Protein AF-A0A7X2MTB0-F1 (afdb_monomer)

pLDDT: mean 97.4, std 2.7, range [70.88, 98.94]

Structure (mmCIF, N/CA/C/O backbone):
data_AF-A0A7X2MTB0-F1
#
_entry.id   AF-A0A7X2MTB0-F1
#
loop_
_atom_site.group_PDB
_atom_site.id
_atom_site.type_symbol
_atom_site.label_atom_id
_atom_site.label_alt_id
_atom_site.label_comp_id
_atom_site.label_asym_id
_atom_site.label_entity_id
_atom_site.label_seq_id
_atom_site.pdbx_PDB_ins_code
_atom_site.Cartn_x
_atom_site.Cartn_y
_atom_site.Cartn_z
_atom_site.occupancy
_atom_site.B_iso_or_equiv
_atom_site.auth_seq_id
_atom_site.auth_comp_id
_atom_site.auth_asym_id
_atom_site.auth_atom_id
_atom_site.pdbx_PDB_model_num
ATOM 1 N N . ARG A 1 1 ? 4.069 10.890 -15.601 1.00 96.12 1 ARG A N 1
ATOM 2 C CA . ARG A 1 1 ? 5.044 10.149 -16.448 1.00 96.12 1 ARG A CA 1
ATOM 3 C C . ARG A 1 1 ? 5.379 8.790 -15.844 1.00 96.12 1 ARG A C 1
ATOM 5 O O . ARG A 1 1 ? 5.086 7.805 -16.503 1.00 96.12 1 ARG A O 1
ATOM 12 N N . ILE A 1 2 ? 5.894 8.739 -14.607 1.00 98.44 2 ILE A N 1
ATOM 13 C CA . ILE A 1 2 ? 6.224 7.485 -13.896 1.00 98.44 2 ILE A CA 1
ATOM 14 C C . ILE A 1 2 ? 5.070 6.474 -13.932 1.00 98.44 2 ILE A C 1
ATOM 16 O O . ILE A 1 2 ? 5.278 5.355 -14.377 1.00 98.44 2 ILE A O 1
ATOM 20 N N . GLU A 1 3 ? 3.849 6.886 -13.569 1.00 98.75 3 GLU A N 1
ATOM 21 C CA . GLU A 1 3 ? 2.663 6.009 -13.586 1.00 98.75 3 GLU A CA 1
ATOM 22 C C . GLU A 1 3 ? 2.430 5.328 -14.938 1.00 98.75 3 GLU A C 1
ATOM 24 O O . GLU A 1 3 ? 2.278 4.115 -14.997 1.00 98.75 3 GLU A O 1
ATOM 29 N N . LEU A 1 4 ? 2.451 6.093 -16.033 1.00 98.69 4 LEU A N 1
ATOM 30 C CA . LEU A 1 4 ? 2.244 5.549 -17.376 1.00 98.69 4 LEU A CA 1
ATOM 31 C C . LEU A 1 4 ? 3.380 4.610 -17.796 1.00 98.69 4 LEU A C 1
ATOM 33 O O . LEU A 1 4 ? 3.119 3.616 -18.465 1.00 98.69 4 LEU A O 1
ATOM 37 N N . GLY A 1 5 ? 4.622 4.924 -17.417 1.00 98.62 5 GLY A N 1
ATOM 38 C CA . GLY A 1 5 ? 5.778 4.069 -17.689 1.00 98.62 5 GLY A CA 1
ATOM 39 C C . GLY A 1 5 ? 5.680 2.735 -16.955 1.00 98.62 5 GLY A C 1
ATOM 40 O O . GLY A 1 5 ? 5.767 1.689 -17.590 1.00 98.62 5 GLY A O 1
ATOM 41 N N . LEU A 1 6 ? 5.410 2.780 -15.645 1.00 98.62 6 LEU A N 1
ATOM 42 C CA . LEU A 1 6 ? 5.190 1.588 -14.827 1.00 98.62 6 LEU A CA 1
ATOM 43 C C . LEU A 1 6 ? 4.020 0.767 -15.362 1.00 98.62 6 LEU A C 1
ATOM 45 O O . LEU A 1 6 ? 4.184 -0.419 -15.610 1.00 98.62 6 LEU A O 1
ATOM 49 N N . LYS A 1 7 ? 2.865 1.394 -15.608 1.00 98.81 7 LYS A N 1
ATOM 50 C CA . LYS A 1 7 ? 1.681 0.699 -16.120 1.00 98.81 7 LYS A CA 1
ATOM 51 C C . LYS A 1 7 ? 1.972 -0.036 -17.427 1.00 98.81 7 LYS A C 1
ATOM 53 O O . LYS A 1 7 ? 1.696 -1.223 -17.520 1.00 98.81 7 LYS A O 1
ATOM 58 N N . ARG A 1 8 ? 2.573 0.650 -18.406 1.00 98.81 8 ARG A N 1
ATOM 59 C CA . ARG A 1 8 ? 2.918 0.042 -19.700 1.00 98.81 8 ARG A CA 1
ATOM 60 C C . ARG A 1 8 ? 3.885 -1.125 -19.551 1.00 98.81 8 ARG A C 1
ATOM 62 O O . ARG A 1 8 ? 3.704 -2.129 -20.225 1.00 98.81 8 ARG A O 1
ATOM 69 N N . PHE A 1 9 ? 4.896 -0.988 -18.694 1.00 98.75 9 PHE A N 1
ATOM 70 C CA . PHE A 1 9 ? 5.847 -2.064 -18.427 1.00 98.75 9 PHE A CA 1
ATOM 71 C C . PHE A 1 9 ? 5.150 -3.276 -17.799 1.00 98.75 9 PHE A C 1
ATOM 73 O O . PHE A 1 9 ? 5.273 -4.385 -18.305 1.00 98.75 9 PHE A O 1
ATOM 80 N N . LEU A 1 10 ? 4.358 -3.056 -16.746 1.00 98.81 10 LEU A N 1
ATOM 81 C CA . LEU A 1 10 ? 3.636 -4.125 -16.056 1.00 98.81 10 LEU A CA 1
ATOM 82 C C . LEU A 1 10 ? 2.657 -4.848 -16.989 1.00 98.81 10 LEU A C 1
ATOM 84 O O . LEU A 1 10 ? 2.576 -6.071 -16.948 1.00 98.81 10 LEU A O 1
ATOM 88 N N . GLU A 1 11 ? 1.946 -4.1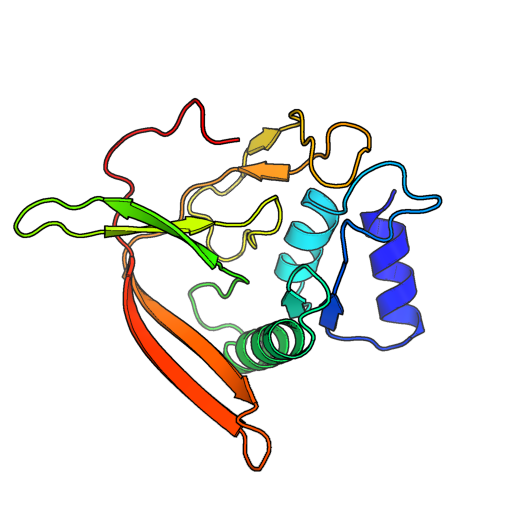12 -17.846 1.00 98.69 11 GLU A N 1
ATOM 89 C CA . GLU A 1 11 ? 1.032 -4.687 -18.838 1.00 98.69 11 GLU A CA 1
ATOM 90 C C . GLU A 1 11 ? 1.773 -5.494 -19.910 1.00 98.69 11 GLU A C 1
ATOM 92 O O . GLU A 1 11 ? 1.341 -6.597 -20.239 1.00 98.69 11 GLU A O 1
ATOM 97 N N . ALA A 1 12 ? 2.889 -4.976 -20.434 1.00 98.75 12 ALA A N 1
ATOM 98 C CA . ALA A 1 12 ? 3.680 -5.656 -21.459 1.00 98.75 12 ALA A CA 1
ATOM 99 C C . ALA A 1 12 ? 4.288 -6.974 -20.954 1.00 98.75 12 ALA A C 1
ATOM 101 O O . ALA A 1 12 ? 4.292 -7.964 -21.681 1.00 98.75 12 ALA A O 1
ATOM 102 N N . GLU A 1 13 ? 4.742 -6.997 -19.700 1.00 98.56 13 GLU A N 1
ATOM 103 C CA . GLU A 1 13 ? 5.347 -8.173 -19.062 1.00 98.56 13 GLU A CA 1
ATOM 104 C C . GLU A 1 13 ? 4.317 -9.090 -18.375 1.00 98.56 13 GLU A C 1
ATOM 106 O O . GLU A 1 13 ? 4.681 -10.086 -17.753 1.00 98.56 13 GLU A O 1
ATOM 111 N N . GLY A 1 14 ? 3.021 -8.756 -18.426 1.00 98.50 14 GLY A N 1
ATOM 112 C CA . GLY A 1 14 ? 1.963 -9.537 -17.772 1.00 98.50 14 GLY A CA 1
ATOM 113 C C . GLY A 1 14 ? 2.077 -9.590 -16.242 1.00 98.50 14 GLY A C 1
ATOM 114 O O . GLY A 1 14 ? 1.619 -10.541 -15.610 1.00 98.50 14 GLY A O 1
ATOM 115 N N . CYS A 1 15 ? 2.696 -8.584 -15.624 1.00 98.69 15 CYS A N 1
ATOM 116 C CA . CYS A 1 15 ? 2.861 -8.503 -14.179 1.00 98.69 15 CYS A CA 1
ATOM 117 C C . CYS A 1 15 ? 1.556 -8.089 -13.487 1.00 98.69 15 CYS A C 1
ATOM 119 O O . CYS A 1 15 ? 0.828 -7.211 -13.942 1.00 98.69 15 CYS A O 1
ATOM 121 N N . HIS A 1 16 ? 1.284 -8.678 -12.322 1.00 98.69 16 HIS A N 1
ATOM 122 C CA . HIS A 1 16 ? 0.098 -8.360 -11.512 1.00 98.69 16 HIS A CA 1
ATOM 123 C C . HIS A 1 16 ? 0.428 -7.725 -10.158 1.00 98.69 16 HIS A C 1
ATOM 125 O O . HIS A 1 16 ? -0.458 -7.202 -9.478 1.00 98.69 16 HIS A O 1
ATOM 131 N N . ALA A 1 17 ? 1.694 -7.777 -9.761 1.00 98.88 17 ALA A N 1
ATOM 132 C CA . ALA A 1 17 ? 2.219 -7.147 -8.566 1.00 98.88 17 ALA A CA 1
ATOM 133 C C . ALA A 1 17 ? 3.658 -6.700 -8.823 1.00 98.88 17 ALA A C 1
ATOM 135 O O . ALA A 1 17 ? 4.325 -7.249 -9.701 1.00 98.88 17 ALA A O 1
ATOM 136 N N . PHE A 1 18 ? 4.126 -5.708 -8.075 1.00 98.88 18 PHE A N 1
ATOM 137 C CA . PHE A 1 18 ? 5.488 -5.196 -8.188 1.00 98.88 18 PHE A CA 1
ATOM 138 C C . PHE A 1 18 ? 5.950 -4.583 -6.868 1.00 98.88 18 PHE A C 1
ATOM 140 O O . PHE A 1 18 ? 5.152 -4.355 -5.964 1.00 98.88 18 PHE A O 1
ATOM 147 N N . THR A 1 19 ? 7.241 -4.297 -6.767 1.00 98.88 19 THR A N 1
ATOM 148 C CA . THR A 1 19 ? 7.845 -3.616 -5.620 1.00 98.88 19 THR A CA 1
ATOM 149 C C . THR A 1 19 ? 8.723 -2.477 -6.113 1.00 98.88 19 THR A C 1
ATOM 151 O O . THR A 1 19 ? 9.224 -2.508 -7.239 1.00 98.88 19 THR A O 1
ATOM 154 N N . THR A 1 20 ? 8.962 -1.492 -5.261 1.00 98.50 20 THR A N 1
ATOM 155 C CA . THR A 1 20 ? 10.006 -0.476 -5.453 1.00 98.50 20 THR A CA 1
ATOM 156 C C . THR A 1 20 ? 11.044 -0.613 -4.346 1.00 98.50 20 THR A C 1
ATOM 158 O O . THR A 1 20 ? 10.822 -1.315 -3.366 1.00 98.50 20 THR A O 1
ATOM 161 N N . ASN A 1 21 ? 12.203 0.022 -4.503 1.00 97.94 21 ASN A N 1
ATOM 162 C CA . ASN A 1 21 ? 13.175 0.153 -3.424 1.00 97.94 21 ASN A CA 1
ATOM 163 C C . ASN A 1 21 ? 13.830 1.537 -3.523 1.00 97.94 21 ASN A C 1
ATOM 165 O O . ASN A 1 21 ? 14.433 1.871 -4.547 1.00 97.94 21 ASN A O 1
ATOM 169 N N . PHE A 1 22 ? 13.698 2.355 -2.476 1.00 97.06 22 PHE A N 1
ATOM 170 C CA . PHE A 1 22 ? 14.218 3.726 -2.472 1.00 97.06 22 PHE A CA 1
ATOM 171 C C . PHE A 1 22 ? 15.751 3.798 -2.562 1.00 97.06 22 PHE A C 1
ATOM 173 O O . PHE A 1 22 ? 16.292 4.836 -2.938 1.00 97.06 22 PHE A O 1
ATOM 180 N N . GLN A 1 23 ? 16.462 2.706 -2.267 1.00 96.94 23 GLN A N 1
ATOM 181 C CA . GLN A 1 23 ? 17.916 2.608 -2.402 1.00 96.94 23 GLN A CA 1
ATOM 182 C C . GLN A 1 23 ? 18.358 2.433 -3.864 1.00 96.94 23 GLN A C 1
ATOM 184 O O . GLN A 1 23 ? 19.550 2.494 -4.155 1.00 96.94 23 GLN A O 1
ATOM 189 N N . THR A 1 24 ? 17.433 2.215 -4.809 1.00 96.56 24 THR A N 1
ATOM 190 C CA . THR A 1 24 ? 17.754 1.997 -6.229 1.00 96.56 24 THR A CA 1
ATOM 191 C C . THR A 1 24 ? 16.820 2.799 -7.139 1.00 96.56 24 THR A C 1
ATOM 193 O O . THR A 1 24 ? 15.924 2.269 -7.789 1.00 96.56 24 THR A O 1
ATOM 196 N N . LEU A 1 25 ? 17.061 4.112 -7.206 1.00 97.00 25 LEU A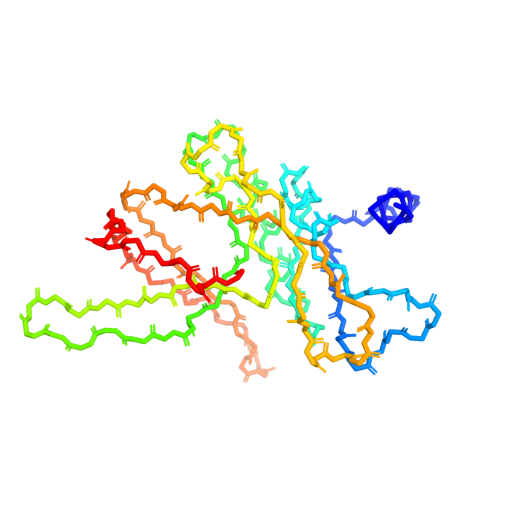 N 1
ATOM 197 C CA . LEU A 1 25 ? 16.279 5.076 -7.999 1.00 97.00 25 LEU A CA 1
ATOM 198 C C . LEU A 1 25 ? 17.103 5.751 -9.113 1.00 97.00 25 LEU A C 1
ATOM 200 O O . LEU A 1 25 ? 16.846 6.898 -9.483 1.00 97.00 25 LEU A O 1
ATOM 204 N N . HIS A 1 26 ? 18.129 5.077 -9.638 1.00 96.50 26 HIS A N 1
ATOM 205 C CA . HIS A 1 26 ? 18.955 5.623 -10.720 1.00 96.50 26 HIS A CA 1
ATOM 206 C C . HIS A 1 26 ? 18.108 5.897 -11.971 1.00 96.50 26 HIS A C 1
ATOM 208 O O . HIS A 1 26 ? 17.355 5.040 -12.424 1.00 96.50 26 HIS A O 1
ATOM 214 N N . GLY A 1 27 ? 18.215 7.110 -12.519 1.00 96.25 27 GLY A N 1
ATOM 215 C CA . GLY A 1 27 ? 17.427 7.543 -13.680 1.00 96.25 27 GLY A CA 1
ATOM 216 C C . GLY A 1 27 ? 15.967 7.908 -13.377 1.00 96.25 27 GLY A C 1
ATOM 217 O O . GLY A 1 27 ? 15.271 8.388 -14.270 1.00 96.25 27 GLY A O 1
ATOM 218 N N . MET A 1 28 ? 15.504 7.742 -12.134 1.00 97.88 28 MET A N 1
ATOM 219 C CA . MET A 1 28 ? 14.172 8.166 -11.700 1.00 97.88 28 MET A CA 1
ATOM 220 C C . MET A 1 28 ? 14.218 9.597 -11.165 1.00 97.88 28 MET A C 1
ATOM 222 O O . MET A 1 28 ? 15.162 9.983 -10.482 1.00 97.88 28 MET A O 1
ATOM 226 N N . THR A 1 29 ? 13.184 10.391 -11.446 1.00 97.44 29 THR A N 1
ATOM 227 C CA . THR A 1 29 ? 13.097 11.782 -10.963 1.00 97.44 29 THR A CA 1
ATOM 228 C C . THR A 1 29 ? 12.642 11.884 -9.508 1.00 97.44 29 THR A C 1
ATOM 230 O O . THR A 1 29 ? 13.039 12.808 -8.810 1.00 97.44 29 THR A O 1
ATOM 233 N N . GLN A 1 30 ? 11.801 10.950 -9.061 1.00 98.19 30 GLN A N 1
ATOM 234 C CA . GLN A 1 30 ? 11.218 10.882 -7.718 1.00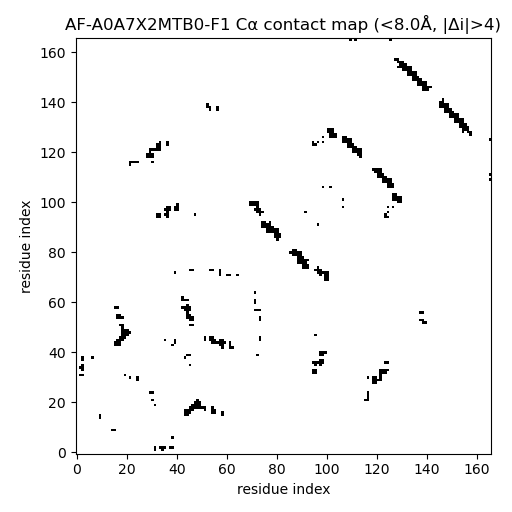 98.19 30 GLN A CA 1
ATOM 235 C C . GLN A 1 30 ? 10.879 9.426 -7.378 1.00 98.19 30 GLN A C 1
ATOM 237 O O . GLN A 1 30 ? 10.737 8.596 -8.286 1.00 98.19 30 GLN A O 1
ATOM 242 N N . LEU A 1 31 ? 10.690 9.133 -6.092 1.00 98.06 31 LEU A N 1
ATOM 243 C CA . LEU A 1 31 ? 10.130 7.856 -5.658 1.00 98.06 31 LEU A CA 1
ATOM 244 C C . LEU A 1 31 ? 8.676 7.707 -6.174 1.00 98.06 31 LEU A C 1
ATOM 246 O O . LEU A 1 31 ? 7.908 8.679 -6.140 1.00 98.06 31 LEU A O 1
ATOM 250 N N . PRO A 1 32 ? 8.263 6.532 -6.691 1.00 98.50 32 PRO A N 1
ATOM 251 C CA . PRO A 1 32 ? 6.889 6.317 -7.141 1.00 98.50 32 PRO A CA 1
ATOM 252 C C . PRO A 1 32 ? 5.858 6.318 -5.989 1.00 98.50 32 PRO A C 1
ATOM 254 O O . PRO A 1 32 ? 5.543 5.273 -5.448 1.00 98.50 32 PRO A O 1
ATOM 257 N N . GLY A 1 33 ? 5.273 7.476 -5.664 1.00 98.44 33 GLY A N 1
ATOM 258 C CA . GLY A 1 33 ? 4.162 7.597 -4.700 1.00 98.44 33 GLY A CA 1
ATOM 259 C C . GLY A 1 33 ? 2.782 7.495 -5.351 1.00 98.44 33 GLY A C 1
ATOM 260 O O . GLY A 1 33 ? 2.221 6.411 -5.497 1.00 98.44 33 GLY A O 1
ATOM 261 N N . LEU A 1 34 ? 2.265 8.631 -5.838 1.00 98.69 34 LEU A N 1
ATOM 262 C CA . LEU A 1 34 ? 0.960 8.749 -6.510 1.00 98.69 34 LEU A CA 1
ATOM 263 C C . LEU A 1 34 ? 0.725 7.672 -7.582 1.00 98.69 34 LEU A C 1
ATOM 265 O O . LEU A 1 34 ? -0.367 7.112 -7.690 1.00 98.69 34 LEU A O 1
ATOM 269 N N . ALA A 1 35 ? 1.767 7.362 -8.358 1.00 98.75 35 ALA A N 1
ATOM 270 C CA . ALA A 1 35 ? 1.734 6.319 -9.377 1.00 98.75 35 ALA A CA 1
ATOM 271 C C . ALA A 1 35 ? 1.356 4.950 -8.792 1.00 98.75 35 ALA A C 1
ATOM 273 O O . ALA A 1 35 ? 0.486 4.264 -9.324 1.00 98.75 35 ALA A O 1
ATOM 274 N N . VAL A 1 36 ? 1.988 4.568 -7.682 1.00 98.88 36 VAL A N 1
ATOM 275 C CA . VAL A 1 36 ? 1.753 3.290 -7.010 1.00 98.88 36 VAL A CA 1
ATOM 276 C C . VAL A 1 36 ? 0.373 3.261 -6.371 1.00 98.88 36 VAL A C 1
ATOM 278 O O . VAL A 1 36 ? -0.355 2.286 -6.544 1.00 98.88 36 VAL A O 1
ATOM 281 N N . GLN A 1 37 ? -0.039 4.347 -5.713 1.00 98.88 37 GLN A N 1
ATOM 282 C CA . GLN A 1 37 ? -1.372 4.449 -5.117 1.00 98.88 37 GLN A CA 1
ATOM 283 C C . GLN A 1 37 ? -2.472 4.225 -6.167 1.00 98.88 37 GLN A C 1
ATOM 285 O O . GLN A 1 37 ? -3.389 3.426 -5.961 1.00 98.88 37 GLN A O 1
ATOM 290 N N . ARG A 1 38 ? -2.350 4.859 -7.342 1.00 98.75 38 ARG A N 1
ATOM 291 C CA . ARG A 1 38 ? -3.302 4.685 -8.452 1.00 98.75 38 ARG A CA 1
ATOM 292 C C . ARG A 1 38 ? -3.237 3.301 -9.091 1.00 98.75 38 ARG A C 1
ATOM 294 O O . ARG A 1 38 ? -4.281 2.786 -9.486 1.00 98.75 38 ARG A O 1
ATOM 301 N N . LEU A 1 39 ? -2.059 2.683 -9.188 1.00 98.88 39 LEU A N 1
ATOM 302 C CA . LEU A 1 39 ? -1.920 1.307 -9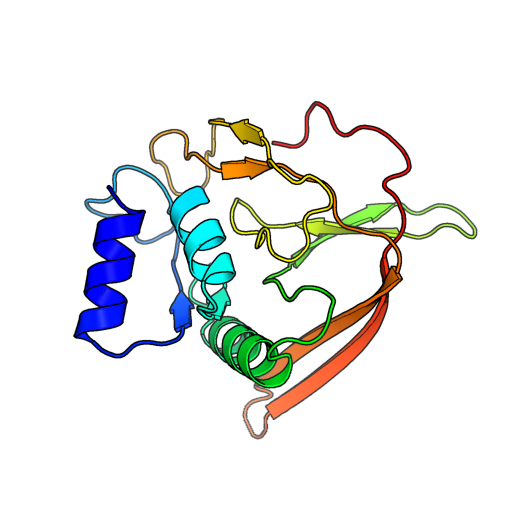.678 1.00 98.88 39 LEU A CA 1
ATOM 303 C C . LEU A 1 39 ? -2.545 0.297 -8.705 1.00 98.88 39 LEU A C 1
ATOM 305 O O . LEU A 1 39 ? -3.305 -0.569 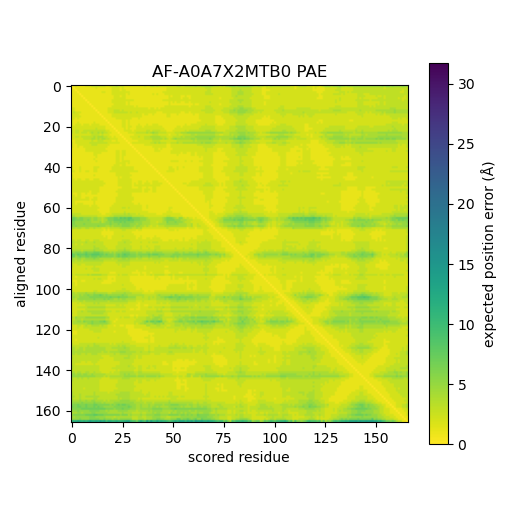-9.132 1.00 98.88 39 LEU A O 1
ATOM 309 N N . MET A 1 40 ? -2.347 0.449 -7.395 1.00 98.81 40 MET A N 1
ATOM 310 C CA . MET A 1 40 ? -3.060 -0.370 -6.408 1.00 98.81 40 MET A CA 1
ATOM 311 C C . MET A 1 40 ? -4.580 -0.168 -6.477 1.00 98.81 40 MET A C 1
ATOM 313 O O . MET A 1 40 ? -5.340 -1.127 -6.320 1.00 98.81 40 MET A O 1
ATOM 317 N N . GLY A 1 41 ? -5.038 1.062 -6.742 1.00 98.00 41 GLY A N 1
ATOM 318 C CA . GLY A 1 41 ? -6.453 1.360 -6.997 1.00 98.00 41 GLY A CA 1
ATOM 319 C C . GLY A 1 41 ? -7.011 0.636 -8.230 1.00 98.00 41 GLY A C 1
ATOM 320 O O . GLY A 1 41 ? -8.180 0.278 -8.252 1.00 98.00 41 GLY A O 1
ATOM 321 N N . GLN A 1 42 ? -6.159 0.342 -9.216 1.00 98.12 42 GLN A N 1
ATOM 322 C CA . GLN A 1 42 ? -6.484 -0.454 -10.408 1.00 98.12 42 GLN A CA 1
ATOM 323 C C . GLN A 1 42 ? -6.359 -1.973 -10.185 1.00 98.12 42 GLN A C 1
ATOM 325 O O . GLN A 1 42 ? -6.562 -2.747 -11.116 1.00 98.12 42 GLN A O 1
ATOM 330 N N . GLY A 1 43 ? -6.023 -2.422 -8.972 1.00 98.31 43 GLY A N 1
ATOM 331 C CA . GLY A 1 43 ? -5.977 -3.843 -8.626 1.00 98.31 43 GLY A CA 1
ATOM 332 C C . GLY A 1 43 ? -4.580 -4.470 -8.585 1.00 98.31 43 GLY A C 1
ATOM 333 O O . GLY A 1 43 ? -4.480 -5.663 -8.286 1.00 98.31 43 GLY A O 1
ATOM 334 N N . TYR A 1 44 ? -3.512 -3.717 -8.869 1.00 98.88 44 TYR A N 1
ATOM 335 C CA . TYR A 1 44 ? -2.144 -4.233 -8.762 1.00 98.88 44 TYR A CA 1
ATOM 336 C C . TYR A 1 44 ? -1.763 -4.503 -7.300 1.00 98.88 44 TYR A C 1
ATOM 338 O O . TYR A 1 44 ? -2.147 -3.759 -6.395 1.00 98.88 44 TYR A O 1
ATOM 346 N N . GLY A 1 45 ? -0.997 -5.570 -7.075 1.00 98.88 45 GLY A N 1
ATOM 347 C CA . GLY A 1 45 ? -0.300 -5.780 -5.809 1.00 98.88 45 GLY A CA 1
ATOM 348 C C . GLY A 1 45 ? 0.938 -4.897 -5.710 1.00 98.88 45 GLY A C 1
ATOM 349 O O . GLY A 1 45 ? 1.613 -4.647 -6.708 1.00 98.88 45 GLY A O 1
ATOM 350 N N . PHE A 1 46 ? 1.237 -4.433 -4.506 1.00 98.94 46 PHE A N 1
ATOM 351 C CA . PHE A 1 46 ? 2.405 -3.619 -4.221 1.00 98.94 46 PHE A CA 1
ATOM 352 C C . PHE A 1 46 ? 2.810 -3.768 -2.759 1.00 98.94 46 PHE A C 1
ATOM 354 O O . PHE A 1 46 ? 1.951 -3.953 -1.897 1.00 98.94 46 PHE A O 1
ATOM 361 N N . ALA A 1 47 ? 4.110 -3.667 -2.511 1.00 98.88 47 ALA A N 1
ATOM 362 C CA . ALA A 1 47 ? 4.689 -3.349 -1.218 1.00 98.88 47 ALA A CA 1
ATOM 363 C C . ALA A 1 47 ? 6.044 -2.662 -1.442 1.00 98.88 47 ALA A C 1
ATOM 365 O O . ALA A 1 47 ? 6.683 -2.851 -2.488 1.00 98.88 47 ALA A O 1
ATOM 366 N N . GLY A 1 48 ? 6.446 -1.842 -0.476 1.00 98.56 48 GLY A N 1
ATOM 367 C CA . GLY A 1 48 ? 7.699 -1.098 -0.523 1.00 98.56 48 GLY A CA 1
ATOM 368 C C . GLY A 1 48 ? 8.943 -1.979 -0.357 1.00 98.56 48 GLY A C 1
ATOM 369 O O . GLY A 1 48 ? 8.863 -3.188 -0.137 1.00 98.56 48 GLY A O 1
ATOM 370 N N . GLU A 1 49 ? 10.110 -1.356 -0.519 1.00 98.56 49 GLU A N 1
ATOM 371 C CA . GLU A 1 49 ? 11.434 -1.861 -0.111 1.00 98.56 49 GLU A CA 1
ATOM 372 C C . GLU A 1 49 ? 11.841 -3.242 -0.658 1.00 98.56 49 GLU A C 1
ATOM 374 O O . GLU A 1 49 ? 12.756 -3.887 -0.149 1.00 98.56 49 GLU A O 1
ATOM 379 N N . GLY A 1 50 ? 11.225 -3.687 -1.752 1.00 98.56 50 GLY A N 1
ATOM 380 C CA . GLY A 1 50 ? 11.469 -5.007 -2.335 1.00 98.56 50 GLY A CA 1
ATOM 381 C C . GLY A 1 50 ? 10.688 -6.149 -1.677 1.00 98.56 50 GLY A C 1
ATOM 382 O O . GLY A 1 50 ? 11.008 -7.315 -1.927 1.00 98.56 50 GLY A O 1
ATOM 383 N N . ASP A 1 51 ? 9.663 -5.864 -0.865 1.00 98.81 51 ASP A N 1
ATOM 384 C CA . ASP A 1 51 ? 8.858 -6.897 -0.206 1.00 98.81 51 ASP A CA 1
ATOM 385 C C . ASP A 1 51 ? 7.864 -7.584 -1.155 1.00 98.81 51 ASP A C 1
ATOM 387 O O . ASP A 1 51 ? 6.653 -7.351 -1.180 1.00 98.81 51 ASP A O 1
ATOM 391 N N . TRP A 1 52 ? 8.383 -8.520 -1.937 1.00 98.81 52 TRP A N 1
ATOM 392 C CA . TRP A 1 52 ? 7.593 -9.301 -2.881 1.00 98.81 52 TRP A CA 1
ATOM 393 C C . TRP A 1 52 ? 6.511 -10.162 -2.209 1.00 98.81 52 TRP A C 1
ATOM 395 O O . TRP A 1 52 ? 5.500 -10.464 -2.847 1.00 98.81 52 TRP A O 1
ATOM 405 N N . LYS A 1 53 ? 6.677 -10.540 -0.931 1.00 98.81 53 LYS A N 1
ATOM 406 C CA . LYS A 1 53 ? 5.706 -11.381 -0.209 1.00 98.81 53 LYS A CA 1
ATOM 407 C C . LYS A 1 53 ? 4.418 -10.612 0.038 1.00 98.81 53 LYS A C 1
ATOM 409 O O . LYS A 1 53 ? 3.337 -11.094 -0.304 1.00 98.81 53 LYS A O 1
ATOM 414 N N . THR A 1 54 ? 4.537 -9.397 0.563 1.00 98.88 54 THR A N 1
ATOM 415 C CA . THR A 1 54 ? 3.382 -8.528 0.801 1.00 98.88 54 THR A CA 1
ATOM 416 C C . THR A 1 54 ? 2.791 -8.017 -0.511 1.00 98.88 54 THR A C 1
ATOM 418 O O . THR A 1 54 ? 1.569 -7.997 -0.650 1.00 98.88 54 THR A O 1
ATOM 421 N N . ALA A 1 55 ? 3.613 -7.717 -1.525 1.00 98.94 55 ALA A N 1
ATOM 422 C CA . ALA A 1 55 ? 3.109 -7.333 -2.845 1.00 98.94 55 ALA A CA 1
ATOM 423 C C . ALA A 1 55 ? 2.241 -8.435 -3.479 1.00 98.94 55 ALA A C 1
ATOM 425 O O . ALA A 1 55 ? 1.145 -8.162 -3.982 1.00 98.94 55 ALA A O 1
ATOM 426 N N . ALA A 1 56 ? 2.696 -9.691 -3.414 1.00 98.88 56 ALA A N 1
ATOM 427 C CA . ALA A 1 56 ? 1.928 -10.844 -3.870 1.00 98.88 56 ALA A CA 1
ATOM 428 C C . ALA A 1 56 ? 0.656 -11.045 -3.031 1.00 98.88 56 ALA A C 1
ATOM 430 O O . ALA A 1 56 ? -0.426 -11.218 -3.596 1.00 98.88 56 ALA A O 1
ATOM 431 N N . LEU A 1 57 ? 0.759 -10.961 -1.699 1.00 98.81 57 LEU A N 1
ATOM 432 C CA . LEU A 1 57 ? -0.382 -11.096 -0.792 1.00 98.81 57 LEU A CA 1
ATOM 433 C C . LEU A 1 57 ? -1.463 -10.045 -1.076 1.00 98.81 57 LEU A C 1
ATOM 435 O O . LEU A 1 57 ? -2.640 -10.393 -1.176 1.00 98.81 57 LEU A O 1
ATOM 439 N N . LEU A 1 58 ? -1.072 -8.785 -1.293 1.00 98.88 58 LEU A N 1
ATOM 440 C CA . LEU A 1 58 ? -2.005 -7.716 -1.636 1.00 98.88 58 LEU A CA 1
ATOM 441 C C . LEU A 1 58 ? -2.749 -8.023 -2.935 1.00 98.88 58 LEU A C 1
ATOM 443 O O . LEU A 1 58 ? -3.969 -7.864 -2.993 1.00 98.88 58 LEU A O 1
ATOM 447 N N . ARG A 1 59 ? -2.044 -8.490 -3.977 1.00 98.81 59 ARG A N 1
ATOM 448 C CA . ARG A 1 59 ? -2.696 -8.884 -5.234 1.00 98.81 59 ARG A CA 1
ATOM 449 C C . ARG A 1 59 ? -3.687 -10.022 -5.009 1.00 98.81 59 ARG A C 1
ATOM 451 O O . ARG A 1 59 ? -4.810 -9.936 -5.502 1.00 98.81 59 ARG A O 1
ATOM 458 N N . ILE A 1 60 ? -3.294 -11.058 -4.267 1.00 98.75 60 ILE A N 1
ATOM 459 C CA . ILE A 1 60 ? -4.165 -12.200 -3.954 1.00 98.75 60 ILE A CA 1
ATOM 460 C C . ILE A 1 60 ? -5.432 -11.712 -3.247 1.00 98.75 60 ILE A C 1
ATOM 462 O O . ILE A 1 60 ? -6.532 -12.077 -3.654 1.00 98.75 60 ILE A O 1
ATOM 466 N N . PHE A 1 61 ? -5.304 -10.848 -2.239 1.00 98.38 61 PHE A N 1
ATOM 467 C CA . PHE A 1 61 ? -6.453 -10.354 -1.478 1.00 98.38 61 PHE A CA 1
ATOM 468 C C . PHE A 1 61 ? -7.333 -9.404 -2.288 1.00 98.38 61 PHE A C 1
ATOM 470 O O . PHE A 1 61 ? -8.552 -9.495 -2.184 1.00 98.38 61 PHE A O 1
ATOM 477 N N . LYS A 1 62 ? -6.759 -8.568 -3.160 1.00 98.50 62 LYS A N 1
ATOM 478 C CA . LYS A 1 62 ? -7.539 -7.745 -4.097 1.00 98.50 62 LYS A CA 1
ATOM 479 C C . LYS A 1 62 ? -8.361 -8.600 -5.062 1.00 98.50 62 LYS A C 1
ATOM 481 O O . LYS A 1 62 ? -9.534 -8.314 -5.272 1.00 98.50 62 LYS A O 1
ATOM 486 N N . VAL A 1 63 ? -7.782 -9.671 -5.607 1.00 98.44 63 VAL A N 1
ATOM 487 C CA . VAL A 1 63 ? -8.522 -10.620 -6.459 1.00 98.44 63 VAL A CA 1
ATOM 488 C C . VAL A 1 63 ? -9.593 -11.356 -5.655 1.00 98.44 63 VAL A C 1
ATOM 490 O O . VAL A 1 63 ? -10.726 -11.476 -6.112 1.00 98.44 63 VAL A O 1
ATOM 493 N N . LEU A 1 64 ? -9.261 -11.815 -4.445 1.00 97.62 64 LEU A N 1
ATOM 494 C CA . LEU A 1 64 ? -10.194 -12.516 -3.565 1.00 97.62 64 LEU A CA 1
ATOM 495 C C . LEU A 1 64 ? -11.374 -11.631 -3.149 1.00 97.62 64 LEU A C 1
ATOM 497 O O . LEU A 1 64 ? -12.486 -12.142 -2.999 1.00 97.62 64 LEU A O 1
ATOM 501 N N . ALA A 1 65 ? -11.139 -10.336 -2.926 1.00 96.50 65 ALA A N 1
ATOM 502 C CA . ALA A 1 65 ? -12.167 -9.359 -2.591 1.00 96.50 65 ALA A CA 1
ATOM 503 C C . ALA A 1 65 ? -13.170 -9.173 -3.740 1.00 96.50 65 ALA A C 1
ATOM 505 O O . ALA A 1 65 ? -14.367 -9.077 -3.467 1.00 96.50 65 ALA A O 1
ATOM 506 N N . GLY A 1 66 ? -12.710 -9.196 -4.997 1.00 94.31 66 GLY A N 1
ATOM 507 C CA . GLY A 1 66 ? -13.559 -8.980 -6.170 1.00 94.31 66 GLY A CA 1
ATOM 508 C C . GLY A 1 66 ? -14.323 -7.658 -6.060 1.00 94.31 66 GLY A C 1
ATOM 509 O O . GLY A 1 66 ? -13.746 -6.642 -5.684 1.00 94.31 66 GLY A O 1
ATOM 510 N N . ASP A 1 67 ? -15.632 -7.699 -6.304 1.00 92.50 67 ASP A N 1
ATOM 511 C CA . ASP A 1 67 ? -16.516 -6.525 -6.235 1.00 92.50 67 ASP A CA 1
ATOM 512 C C . ASP A 1 67 ? -17.167 -6.323 -4.851 1.00 92.50 67 ASP A C 1
ATOM 514 O O . ASP A 1 67 ? -18.157 -5.598 -4.711 1.00 92.50 67 ASP A O 1
ATOM 518 N N . ARG A 1 68 ? -16.673 -7.002 -3.803 1.00 94.88 68 ARG A N 1
ATOM 519 C CA . ARG A 1 68 ? -17.221 -6.821 -2.450 1.00 94.88 68 ARG A CA 1
ATOM 520 C C . ARG A 1 68 ? -16.984 -5.388 -1.977 1.00 94.88 68 ARG A C 1
ATOM 522 O O . ARG A 1 68 ? -15.920 -4.816 -2.187 1.00 94.88 68 ARG A O 1
ATOM 529 N N . LYS A 1 69 ? -17.976 -4.834 -1.274 1.00 93.19 69 LYS A N 1
ATOM 530 C CA . LYS A 1 69 ? -17.860 -3.514 -0.640 1.00 93.19 69 LYS A CA 1
ATOM 531 C C . LYS A 1 69 ? -16.687 -3.492 0.346 1.00 93.19 69 LYS A C 1
ATOM 533 O O . LYS A 1 69 ? -16.524 -4.431 1.122 1.00 93.19 69 LYS A O 1
ATOM 538 N N . GLY A 1 70 ? -15.941 -2.392 0.340 1.00 93.00 70 GLY A N 1
ATOM 539 C CA . GLY A 1 70 ? -14.736 -2.193 1.144 1.00 93.00 70 GLY A CA 1
ATOM 540 C C . GLY A 1 70 ? -13.509 -1.960 0.264 1.00 93.00 70 GLY A C 1
ATOM 541 O O . GLY A 1 70 ? -13.625 -1.796 -0.949 1.00 93.00 70 GLY A O 1
ATOM 542 N N . GLY A 1 71 ? -12.333 -1.950 0.887 1.00 96.69 71 GLY A N 1
ATOM 543 C CA . GLY A 1 71 ? -11.061 -1.763 0.200 1.00 96.69 71 GLY A CA 1
ATOM 544 C C . GLY A 1 71 ? -9.985 -2.709 0.712 1.00 96.69 71 GLY A C 1
ATOM 545 O O . GLY A 1 71 ? -10.153 -3.413 1.706 1.00 96.69 71 GLY A O 1
ATOM 546 N N . THR A 1 72 ? -8.858 -2.746 0.012 1.00 98.38 72 THR A N 1
ATOM 547 C CA . THR A 1 72 ? -7.693 -3.547 0.407 1.00 98.38 72 THR A CA 1
ATOM 548 C C . THR A 1 72 ? -6.443 -2.782 0.009 1.00 98.38 72 THR A C 1
ATOM 550 O O . THR A 1 72 ? -6.289 -2.410 -1.157 1.00 98.38 72 THR A O 1
ATOM 553 N N . SER A 1 73 ? -5.557 -2.528 0.966 1.00 98.75 73 SER A N 1
ATOM 554 C CA . SER A 1 73 ? -4.363 -1.704 0.776 1.00 98.75 73 SER A CA 1
ATOM 555 C C . SER A 1 73 ? -3.122 -2.411 1.300 1.00 98.75 73 SER A C 1
ATOM 557 O O . SER A 1 73 ? -3.213 -3.232 2.209 1.00 98.75 73 SER A O 1
ATOM 559 N N . PHE A 1 74 ? -1.969 -2.043 0.746 1.00 98.81 74 PHE A N 1
ATOM 560 C CA . PHE A 1 74 ? -0.705 -2.145 1.464 1.00 98.81 74 PHE A CA 1
ATOM 561 C C . PHE A 1 74 ? -0.749 -1.234 2.702 1.00 98.81 74 PHE A C 1
ATOM 563 O O . PHE A 1 74 ? -1.396 -0.180 2.658 1.00 98.81 74 PHE A O 1
ATOM 570 N N . MET A 1 75 ? -0.128 -1.659 3.799 1.00 98.75 75 MET A N 1
ATOM 571 C CA . MET A 1 75 ? -0.164 -0.951 5.075 1.00 98.75 75 MET A CA 1
ATOM 572 C C . MET A 1 75 ? 1.038 -1.327 5.939 1.00 98.75 75 MET A C 1
ATOM 574 O O . MET A 1 75 ? 1.465 -2.482 5.916 1.00 98.75 75 MET A O 1
ATOM 578 N N . GLU A 1 76 ? 1.514 -0.374 6.735 1.00 98.75 76 GLU A N 1
ATOM 579 C CA . GLU A 1 76 ? 2.523 -0.561 7.774 1.00 98.75 76 GLU A CA 1
ATOM 580 C C . GLU A 1 76 ? 2.084 0.154 9.063 1.00 98.75 76 GLU A C 1
ATOM 582 O O . GLU A 1 76 ? 1.630 1.300 9.035 1.00 98.75 76 GLU A O 1
ATOM 587 N N . ASP A 1 77 ? 2.193 -0.524 10.205 1.00 98.50 77 ASP A N 1
ATOM 588 C CA . ASP A 1 77 ? 1.962 0.048 11.533 1.00 98.50 77 ASP A CA 1
ATOM 589 C C . ASP A 1 77 ? 3.035 1.116 11.827 1.00 98.50 77 ASP A C 1
ATOM 591 O O . ASP A 1 77 ? 4.201 0.801 12.057 1.00 98.50 77 ASP A O 1
ATOM 595 N N . TYR A 1 78 ? 2.652 2.396 11.807 1.00 97.69 78 TYR A N 1
ATOM 596 C CA . TYR A 1 78 ? 3.600 3.514 11.730 1.00 97.69 78 TYR A CA 1
ATOM 597 C C . TYR A 1 78 ? 3.890 4.158 13.091 1.00 97.69 78 TYR A C 1
ATOM 599 O O . TYR A 1 78 ? 5.017 4.558 13.384 1.00 97.69 78 TYR A O 1
ATOM 607 N N . THR A 1 79 ? 2.866 4.308 13.936 1.00 98.19 79 THR A N 1
ATOM 608 C CA . THR A 1 79 ? 3.020 4.812 15.309 1.00 98.19 79 THR A CA 1
ATOM 609 C C . THR A 1 79 ? 1.835 4.425 16.194 1.00 98.19 79 THR A C 1
ATOM 611 O O . THR A 1 79 ? 0.785 4.007 15.702 1.00 98.19 79 THR A O 1
ATOM 614 N N . TYR A 1 80 ? 1.993 4.590 17.507 1.00 98.12 80 TYR A N 1
ATOM 615 C CA . TYR A 1 80 ? 1.011 4.200 18.516 1.00 98.12 80 TYR A CA 1
ATOM 616 C C . TYR A 1 80 ? 0.462 5.394 19.295 1.00 98.12 80 TYR A C 1
ATOM 618 O O . TYR A 1 80 ? 1.165 6.365 19.581 1.00 98.12 80 TYR A O 1
ATOM 626 N N . HIS A 1 81 ? -0.797 5.278 19.702 1.00 97.62 81 HIS A N 1
ATOM 627 C CA . HIS A 1 81 ? -1.421 6.126 20.705 1.00 97.62 81 HIS A CA 1
ATOM 628 C C . HIS A 1 81 ? -1.736 5.271 21.929 1.00 97.62 81 HIS A C 1
ATOM 630 O O . HIS A 1 81 ? -2.642 4.448 21.874 1.00 97.62 81 HIS A O 1
ATOM 636 N N . PHE A 1 82 ? -0.995 5.469 23.019 1.00 98.06 82 PHE A N 1
ATOM 637 C CA . PHE A 1 82 ? -1.251 4.777 24.280 1.00 98.06 82 PHE A CA 1
ATOM 638 C C . PHE A 1 82 ? -2.132 5.633 25.181 1.00 98.06 82 PHE A C 1
ATOM 640 O O . PHE A 1 82 ? -1.728 6.713 25.624 1.00 98.06 82 PHE A O 1
ATOM 647 N N . SER A 1 83 ? -3.340 5.152 25.448 1.00 96.62 83 SER A N 1
ATOM 648 C CA . SER A 1 83 ? -4.307 5.820 26.308 1.00 96.62 83 SER A CA 1
ATOM 649 C C . SER A 1 83 ? -5.188 4.768 26.973 1.00 96.62 83 SER A C 1
ATOM 651 O O . SER A 1 83 ? -5.743 3.928 26.268 1.00 96.62 83 SER A O 1
ATOM 653 N N . PRO A 1 84 ? -5.349 4.777 28.309 1.00 97.44 84 PRO A N 1
ATOM 654 C CA . PRO A 1 84 ? -6.131 3.756 29.000 1.00 97.44 84 PRO A CA 1
ATOM 655 C C . PRO A 1 84 ? -7.535 3.574 28.401 1.00 97.44 84 PRO A C 1
ATOM 657 O O . PRO A 1 84 ? -8.355 4.490 28.436 1.00 97.44 84 PRO A O 1
ATOM 660 N N . GLY A 1 85 ? -7.808 2.382 27.860 1.00 96.75 85 GLY A N 1
ATOM 661 C CA . GLY A 1 85 ? -9.083 2.048 27.210 1.00 96.75 85 GLY A CA 1
ATOM 662 C C . GLY A 1 85 ? -9.252 2.577 25.778 1.00 96.75 85 GLY A C 1
ATOM 663 O O . GLY A 1 85 ? -10.330 2.427 25.212 1.00 96.75 85 GLY A O 1
ATOM 664 N N . ASN A 1 86 ? -8.215 3.182 25.197 1.00 96.50 86 ASN A N 1
ATOM 665 C CA . ASN A 1 86 ? -8.195 3.753 23.850 1.00 96.50 86 ASN A CA 1
ATOM 666 C C . ASN A 1 86 ? -6.791 3.625 23.226 1.00 96.50 86 ASN A C 1
ATOM 668 O O . ASN A 1 86 ? -6.224 4.601 22.735 1.00 96.50 86 ASN A O 1
ATOM 672 N N . ASP A 1 87 ? -6.206 2.429 23.291 1.00 97.94 87 ASP A N 1
ATOM 673 C CA . ASP A 1 87 ? -4.939 2.151 22.617 1.00 97.94 87 ASP A CA 1
ATOM 674 C C . ASP A 1 87 ? -5.180 1.998 21.110 1.00 97.94 87 ASP A C 1
ATOM 676 O O . ASP A 1 87 ? -6.012 1.194 20.688 1.00 97.94 87 ASP A O 1
ATOM 680 N N . LEU A 1 88 ? -4.466 2.781 20.297 1.00 98.06 88 LEU A N 1
ATOM 681 C CA . LEU A 1 88 ? -4.650 2.826 18.844 1.00 98.06 88 LEU A CA 1
ATOM 682 C C . LEU A 1 88 ? -3.325 2.674 18.101 1.00 98.06 88 LEU A C 1
ATOM 684 O O . LEU A 1 88 ? -2.262 3.069 18.587 1.00 98.06 88 LEU A O 1
ATOM 688 N N . VAL A 1 89 ? -3.423 2.188 16.866 1.00 98.38 89 VAL A N 1
ATOM 689 C CA . VAL A 1 89 ? -2.326 2.167 15.898 1.00 98.38 89 VAL A CA 1
ATOM 690 C C . VAL A 1 89 ? -2.676 3.074 14.727 1.00 98.38 89 VAL A C 1
ATOM 692 O O . VAL A 1 89 ? -3.775 2.991 14.179 1.00 98.38 89 VAL A O 1
ATOM 695 N N . LEU A 1 90 ? -1.738 3.930 14.331 1.00 98.19 90 LEU A N 1
ATOM 696 C CA . LEU A 1 90 ? -1.816 4.664 13.076 1.00 98.19 90 LEU A CA 1
ATOM 697 C C . LEU A 1 90 ? -1.038 3.885 12.019 1.00 98.19 90 LEU A C 1
ATOM 699 O O . LEU A 1 90 ? 0.182 3.763 12.114 1.00 98.19 90 LEU A O 1
ATOM 703 N N . GLY A 1 91 ? -1.758 3.364 11.028 1.00 98.12 91 GLY A N 1
ATOM 704 C CA . GLY A 1 91 ? -1.173 2.738 9.847 1.00 98.12 91 GLY A CA 1
ATOM 705 C C . GLY A 1 91 ? -0.912 3.761 8.743 1.00 98.12 91 GLY A C 1
ATOM 706 O O . GLY A 1 91 ? -1.730 4.655 8.523 1.00 98.12 91 GLY A O 1
ATOM 707 N N . SER A 1 92 ? 0.223 3.641 8.060 1.00 98.25 92 SER A N 1
ATOM 708 C CA . SER A 1 92 ? 0.551 4.426 6.867 1.00 98.25 92 SER A CA 1
ATOM 709 C C . SER A 1 92 ? 1.638 3.717 6.046 1.00 98.25 92 SER A C 1
ATOM 711 O O . SER A 1 92 ? 1.906 2.537 6.243 1.00 98.25 92 SER A O 1
ATOM 713 N N . HIS A 1 93 ? 2.249 4.435 5.111 1.00 98.50 93 HIS A N 1
ATOM 714 C CA . HIS A 1 93 ? 3.567 4.152 4.553 1.00 98.50 93 HIS A CA 1
ATOM 715 C C . HIS A 1 93 ? 4.209 5.484 4.127 1.00 98.50 93 HIS A C 1
ATOM 717 O O . HIS A 1 93 ? 3.589 6.540 4.267 1.00 98.50 93 HIS A O 1
ATOM 723 N N . MET A 1 94 ? 5.424 5.472 3.571 1.00 96.50 94 MET A N 1
ATOM 724 C CA . MET A 1 94 ? 6.087 6.713 3.138 1.00 96.50 94 MET A CA 1
ATOM 725 C C . MET A 1 94 ? 5.284 7.515 2.100 1.00 96.50 94 MET A C 1
ATOM 727 O O . MET A 1 94 ? 5.329 8.748 2.112 1.00 96.50 94 MET A O 1
ATOM 731 N N . LEU A 1 95 ? 4.580 6.822 1.193 1.00 98.25 95 LEU A N 1
ATOM 732 C CA . LEU A 1 95 ? 3.700 7.398 0.167 1.00 98.25 95 LEU A CA 1
ATOM 733 C C . LEU A 1 95 ? 2.505 6.486 -0.167 1.00 98.25 95 LEU A C 1
ATOM 735 O O . LEU A 1 95 ? 1.429 6.951 -0.534 1.00 98.25 95 LEU A O 1
ATOM 739 N N . GLU A 1 96 ? 2.718 5.174 -0.156 1.00 98.62 96 GLU A N 1
ATOM 740 C CA . GLU A 1 96 ? 1.990 4.217 -0.985 1.00 98.62 96 GLU A CA 1
ATOM 741 C C . GLU A 1 96 ? 0.795 3.567 -0.274 1.00 98.62 96 GLU A C 1
ATOM 743 O O . GLU A 1 96 ? 0.697 2.345 -0.188 1.00 98.62 96 GLU A O 1
ATOM 748 N N . VAL A 1 97 ? -0.168 4.376 0.174 1.00 98.75 97 VAL A N 1
ATOM 749 C CA . VAL A 1 97 ? -1.462 3.876 0.680 1.00 98.75 97 VAL A CA 1
ATOM 750 C C . VAL A 1 97 ? -2.515 3.901 -0.432 1.00 98.75 97 VAL A C 1
ATOM 752 O O . VAL A 1 97 ? -2.680 4.897 -1.141 1.00 98.75 97 VAL A O 1
ATOM 755 N N . CYS A 1 98 ? -3.223 2.787 -0.636 1.00 98.69 98 CYS A N 1
ATOM 756 C CA . CYS A 1 98 ? -4.166 2.618 -1.739 1.00 98.69 98 CYS A CA 1
ATOM 757 C C . CYS A 1 98 ? -5.468 3.402 -1.491 1.00 98.69 98 CYS A C 1
ATOM 759 O O . CYS A 1 98 ? -6.119 3.175 -0.474 1.00 98.69 98 CYS A O 1
ATOM 761 N N . PRO A 1 99 ? -5.957 4.209 -2.451 1.00 98.12 99 PRO A N 1
ATOM 762 C CA . PRO A 1 99 ? -7.186 4.988 -2.286 1.00 98.12 99 PRO A CA 1
ATOM 763 C C . PRO A 1 99 ? -8.459 4.127 -2.243 1.00 98.12 99 PRO A C 1
ATOM 765 O O . PRO A 1 99 ? -9.538 4.654 -2.017 1.00 98.12 99 PRO A O 1
ATOM 768 N N . SER A 1 100 ? -8.373 2.800 -2.431 1.00 97.88 100 SER A N 1
ATOM 769 C CA . SER A 1 100 ? -9.539 1.912 -2.267 1.00 97.88 100 SER A CA 1
ATOM 770 C C . SER A 1 100 ? -10.099 1.898 -0.840 1.00 97.88 100 SER A C 1
ATOM 772 O O . SER A 1 100 ? -11.211 1.428 -0.637 1.00 97.88 100 SER A O 1
ATOM 774 N N . ILE A 1 101 ? -9.325 2.382 0.137 1.00 98.00 101 ILE A N 1
ATOM 775 C CA . ILE A 1 101 ? -9.752 2.550 1.530 1.00 98.00 101 ILE A CA 1
ATOM 776 C C . ILE A 1 101 ? -9.943 4.029 1.904 1.00 98.00 101 ILE A C 1
ATOM 778 O O . ILE A 1 101 ? -9.908 4.344 3.083 1.00 98.00 101 ILE A O 1
ATOM 782 N N . ALA A 1 102 ? -10.101 4.942 0.941 1.00 97.69 102 ALA A N 1
ATOM 783 C CA . ALA A 1 102 ? -10.375 6.352 1.226 1.00 97.69 102 ALA A CA 1
ATOM 784 C C . ALA A 1 102 ? -11.858 6.584 1.567 1.00 97.69 102 ALA A C 1
ATOM 786 O O . ALA A 1 102 ? -12.734 5.945 0.980 1.00 97.69 102 ALA A O 1
ATOM 787 N N . ILE A 1 103 ? -12.147 7.515 2.484 1.00 96.19 103 ILE A N 1
ATOM 788 C CA . ILE A 1 103 ? -13.512 8.030 2.704 1.00 96.19 103 ILE A CA 1
ATOM 789 C C . ILE A 1 103 ? -13.848 9.082 1.644 1.00 96.19 103 ILE A C 1
ATOM 791 O O . ILE A 1 103 ? -14.963 9.130 1.126 1.00 96.19 103 ILE A O 1
ATOM 795 N N . GLU A 1 104 ? -12.892 9.958 1.347 1.00 95.19 104 GLU A N 1
ATOM 796 C CA . GLU A 1 104 ? -13.078 11.086 0.452 1.00 95.19 104 GLU A CA 1
ATOM 797 C C . GLU A 1 104 ? -13.220 10.620 -0.999 1.00 95.19 104 GLU A C 1
ATOM 799 O O . GLU A 1 104 ? -12.370 9.906 -1.528 1.00 95.19 104 GLU A O 1
ATOM 804 N N . GLU A 1 105 ? -14.251 11.111 -1.695 1.00 92.81 105 GLU A N 1
ATOM 805 C CA . GLU A 1 105 ? -14.428 10.868 -3.137 1.00 92.81 105 GLU A CA 1
ATOM 806 C C . GLU A 1 105 ? -13.227 11.384 -3.951 1.00 92.81 105 GLU A C 1
ATOM 808 O O . GLU A 1 105 ? -12.866 10.835 -4.993 1.00 92.81 105 GLU A O 1
ATOM 813 N N . LYS A 1 106 ? -12.599 12.461 -3.466 1.00 95.00 106 LYS A N 1
ATOM 814 C CA . LYS A 1 106 ? -11.443 13.109 -4.085 1.00 95.00 106 LYS A CA 1
ATOM 815 C C . LYS A 1 106 ? -10.342 13.297 -3.041 1.00 95.00 106 LYS A C 1
ATOM 817 O O . LYS A 1 106 ? -10.324 14.339 -2.385 1.00 95.00 106 LYS A O 1
ATOM 822 N N . PRO A 1 107 ? -9.429 12.320 -2.899 1.00 96.25 107 PRO A N 1
ATOM 823 C CA . PRO A 1 107 ? -8.229 12.482 -2.090 1.00 96.25 107 PRO A CA 1
ATOM 824 C C . PRO A 1 107 ? -7.440 13.730 -2.490 1.00 96.25 107 PRO A C 1
ATOM 826 O O . PRO A 1 107 ? -7.343 14.061 -3.678 1.00 96.25 107 PRO A O 1
ATOM 829 N N . LEU A 1 108 ? -6.849 14.406 -1.507 1.00 97.25 108 LEU A N 1
ATOM 830 C CA . LEU A 1 108 ? -5.962 15.537 -1.759 1.00 97.25 108 LEU A CA 1
ATOM 831 C C . LEU A 1 108 ? -4.690 15.019 -2.429 1.00 97.25 108 LEU A C 1
ATOM 833 O O . LEU A 1 108 ? -4.093 14.064 -1.949 1.00 97.25 108 LEU A O 1
ATOM 837 N N . ILE A 1 109 ? -4.259 15.650 -3.519 1.00 97.81 109 ILE A N 1
ATOM 838 C CA . ILE A 1 109 ? -2.929 15.404 -4.080 1.00 97.81 109 ILE A CA 1
ATOM 839 C C . ILE A 1 109 ? -2.002 16.499 -3.579 1.00 97.81 109 ILE A C 1
ATOM 841 O O . ILE A 1 109 ? -2.283 17.677 -3.794 1.00 97.81 109 ILE A O 1
ATOM 845 N N . ASP A 1 110 ? -0.899 16.096 -2.962 1.00 97.50 110 ASP A N 1
ATOM 846 C CA . ASP A 1 110 ? 0.096 17.014 -2.421 1.00 97.50 110 ASP A CA 1
ATOM 847 C C . ASP A 1 110 ? 1.522 16.577 -2.779 1.00 97.50 110 ASP A C 1
ATOM 849 O O . ASP A 1 110 ? 1.770 15.418 -3.134 1.00 97.50 110 ASP A O 1
ATOM 853 N N . VAL A 1 111 ? 2.454 17.527 -2.725 1.00 97.88 111 VAL A N 1
ATOM 854 C CA . VAL A 1 111 ? 3.877 17.351 -3.024 1.00 97.88 111 VAL A CA 1
ATOM 855 C C . VAL A 1 111 ? 4.674 17.934 -1.866 1.00 97.88 111 VAL A C 1
ATOM 857 O O . VAL A 1 111 ? 4.677 19.144 -1.656 1.00 97.88 111 VAL A O 1
ATOM 860 N N . GLN A 1 112 ? 5.357 17.068 -1.124 1.00 96.62 112 GLN A N 1
ATOM 861 C CA . GLN A 1 112 ? 6.138 17.465 0.043 1.00 96.62 112 GLN A CA 1
ATOM 862 C C . GLN A 1 112 ? 7.507 16.792 0.044 1.00 96.62 112 GLN A C 1
ATOM 864 O O . GLN A 1 112 ? 7.701 15.738 -0.567 1.00 96.62 112 GLN A O 1
ATOM 869 N N . PHE A 1 113 ? 8.443 17.407 0.764 1.00 96.94 113 PHE A N 1
ATOM 870 C CA . PHE A 1 113 ? 9.801 16.905 0.914 1.00 96.94 113 PHE A CA 1
ATOM 871 C C . PHE A 1 113 ? 9.830 15.475 1.466 1.00 96.94 113 PHE A C 1
ATOM 873 O O . PHE A 1 113 ? 9.216 15.170 2.491 1.00 96.94 113 PHE A O 1
ATOM 880 N N . LEU A 1 114 ? 10.612 14.615 0.810 1.00 96.75 114 LEU A N 1
ATOM 881 C CA . LEU A 1 114 ? 10.944 13.275 1.282 1.00 96.75 114 LEU A CA 1
ATOM 882 C C . LEU A 1 114 ? 12.458 13.074 1.187 1.00 96.75 114 LEU A C 1
ATOM 884 O O . LEU A 1 114 ? 12.998 12.878 0.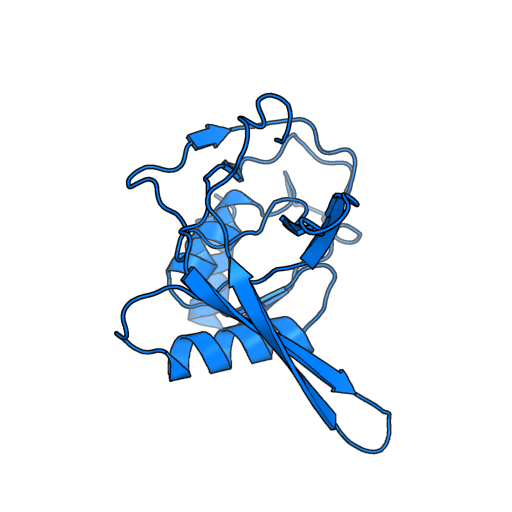103 1.00 96.75 114 LEU A O 1
ATOM 888 N N . GLY A 1 115 ? 13.143 13.075 2.333 1.00 94.06 115 GLY A N 1
ATOM 889 C CA . GLY A 1 115 ? 14.592 12.842 2.371 1.00 94.06 115 GLY A CA 1
ATOM 890 C C . GLY A 1 115 ? 15.002 11.407 2.011 1.00 94.06 115 GLY A C 1
ATOM 891 O O . GLY A 1 115 ? 16.133 11.165 1.596 1.00 94.06 115 GLY A O 1
ATOM 892 N N . ILE A 1 116 ? 14.090 10.441 2.148 1.00 93.19 116 ILE A N 1
ATOM 893 C CA . ILE A 1 116 ? 14.340 9.029 1.839 1.00 93.19 116 ILE A CA 1
ATOM 894 C C . ILE A 1 116 ? 14.411 8.838 0.316 1.00 93.19 116 ILE A C 1
ATOM 896 O O . ILE A 1 116 ? 13.485 9.185 -0.413 1.00 93.19 116 ILE A O 1
ATOM 900 N N . GLY A 1 117 ? 15.518 8.263 -0.164 1.00 92.56 117 GLY A N 1
ATOM 901 C CA . GLY A 1 117 ? 15.777 8.010 -1.588 1.00 92.56 117 GLY A CA 1
ATOM 902 C C . GLY A 1 117 ? 16.502 9.142 -2.333 1.00 92.56 117 GLY A C 1
ATOM 903 O O . GLY A 1 117 ? 16.936 8.924 -3.470 1.00 92.56 117 GLY A O 1
ATOM 904 N N . ASP A 1 118 ? 16.678 10.307 -1.694 1.00 94.75 118 ASP A N 1
ATOM 905 C CA . ASP A 1 118 ? 17.429 11.467 -2.204 1.00 94.75 118 ASP A CA 1
ATOM 906 C C . ASP A 1 118 ? 17.024 11.854 -3.641 1.00 94.75 118 ASP A C 1
ATOM 908 O O . ASP A 1 118 ? 17.792 11.748 -4.607 1.00 94.75 118 ASP A O 1
ATOM 912 N N . LYS A 1 119 ? 15.740 12.185 -3.811 1.00 97.12 119 LYS A N 1
ATOM 913 C CA . LYS A 1 119 ? 15.134 12.598 -5.086 1.00 97.12 119 LYS A CA 1
ATOM 914 C C . LYS A 1 119 ? 14.247 13.824 -4.893 1.00 97.12 119 LYS A C 1
ATOM 916 O O . LYS A 1 119 ? 14.093 14.313 -3.781 1.00 97.12 119 LYS A O 1
ATOM 921 N N . ALA A 1 120 ? 13.677 14.321 -5.991 1.00 97.38 120 ALA A N 1
ATOM 922 C CA . ALA A 1 120 ? 12.717 15.415 -5.934 1.00 97.38 120 ALA A CA 1
ATOM 923 C C . ALA A 1 120 ? 11.474 15.031 -5.117 1.00 97.38 120 ALA A C 1
ATOM 925 O O . ALA A 1 120 ? 11.088 13.858 -5.0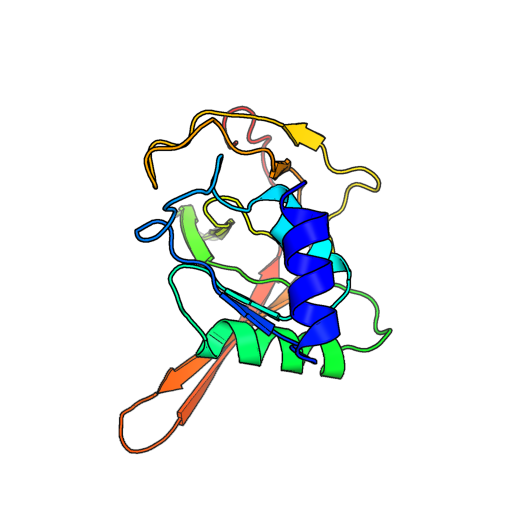83 1.00 97.38 120 ALA A O 1
ATOM 926 N N . ASP A 1 121 ? 10.840 16.047 -4.535 1.00 98.19 121 ASP A N 1
ATOM 927 C CA . ASP A 1 121 ? 9.628 15.937 -3.726 1.00 98.19 121 ASP A CA 1
ATOM 928 C C . ASP A 1 121 ? 8.537 15.143 -4.472 1.00 98.19 121 ASP A C 1
ATOM 930 O O . ASP A 1 121 ? 8.062 15.570 -5.533 1.00 98.19 121 ASP A O 1
ATOM 934 N N . PRO A 1 122 ? 8.153 13.951 -3.977 1.00 98.12 122 PRO A N 1
ATOM 935 C CA . PRO A 1 122 ? 7.211 13.091 -4.672 1.00 98.12 122 PRO A CA 1
ATOM 936 C C . PRO A 1 122 ? 5.759 13.504 -4.412 1.00 98.12 122 PRO A C 1
ATOM 938 O O . PRO A 1 122 ? 5.339 13.726 -3.278 1.00 98.12 122 PRO A O 1
ATOM 941 N N . ALA A 1 123 ? 4.950 13.489 -5.471 1.00 98.44 123 ALA A N 1
ATOM 942 C CA . ALA A 1 123 ? 3.497 13.591 -5.351 1.00 98.44 123 ALA A CA 1
ATOM 943 C C . ALA A 1 123 ? 2.880 12.352 -4.671 1.00 98.44 123 ALA A C 1
ATOM 945 O O . ALA A 1 123 ? 3.257 11.218 -4.998 1.00 98.44 123 ALA A O 1
ATOM 946 N N . ARG A 1 124 ? 1.876 12.567 -3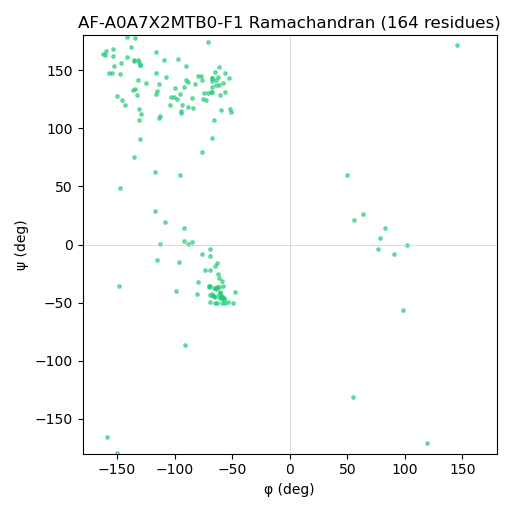.812 1.00 98.50 124 ARG A N 1
ATOM 947 C CA . ARG A 1 124 ? 1.061 11.531 -3.147 1.00 98.50 124 ARG A CA 1
ATOM 948 C C . ARG A 1 124 ? -0.412 11.940 -3.039 1.00 98.50 124 ARG A C 1
ATOM 950 O O . ARG A 1 124 ? -0.731 13.116 -3.168 1.00 98.50 124 ARG A O 1
ATOM 957 N N . MET A 1 125 ? -1.293 10.967 -2.814 1.00 98.38 125 MET A N 1
ATOM 958 C CA . MET A 1 125 ? -2.658 11.174 -2.323 1.00 98.38 125 MET A CA 1
ATOM 959 C C . MET A 1 125 ? -2.688 11.097 -0.797 1.00 98.38 125 MET A C 1
ATOM 961 O O . MET A 1 125 ? -2.139 10.152 -0.233 1.00 98.38 125 MET A O 1
ATOM 965 N N . ILE A 1 126 ? -3.393 12.040 -0.178 1.00 97.94 126 ILE A N 1
ATOM 966 C CA . ILE A 1 126 ? -3.671 12.141 1.256 1.00 97.94 126 ILE A CA 1
ATOM 967 C C . ILE A 1 126 ? -5.189 12.015 1.450 1.00 97.94 126 ILE A C 1
ATOM 969 O O . ILE A 1 126 ? -5.965 12.684 0.759 1.00 97.94 126 ILE A O 1
ATOM 973 N N . PHE A 1 127 ? -5.611 11.137 2.359 1.00 97.44 127 PHE A N 1
ATOM 974 C CA . PHE A 1 127 ? -7.016 10.839 2.654 1.00 97.44 127 PHE A CA 1
ATOM 975 C C . PHE A 1 127 ? -7.157 10.138 4.014 1.00 97.44 127 PHE A C 1
ATOM 977 O O . PHE A 1 127 ? -6.181 9.594 4.536 1.00 97.44 127 PHE A O 1
ATOM 984 N N . SER A 1 128 ? -8.372 10.112 4.560 1.00 96.88 128 SER A N 1
ATOM 985 C CA . SER A 1 128 ? -8.722 9.341 5.758 1.00 96.88 128 SER A CA 1
ATOM 986 C C . SER A 1 128 ? -9.358 7.995 5.380 1.00 96.88 128 SER A C 1
ATOM 988 O O . SER A 1 128 ? -9.861 7.812 4.271 1.00 96.88 128 SER A O 1
ATOM 990 N N . THR A 1 129 ? -9.340 7.027 6.304 1.00 96.75 129 THR A N 1
ATOM 991 C CA . THR A 1 129 ? -9.881 5.670 6.078 1.00 96.75 129 THR A CA 1
ATOM 992 C C . THR A 1 129 ? -11.192 5.447 6.833 1.00 96.75 129 THR A C 1
ATOM 994 O O . THR A 1 129 ? -11.340 5.996 7.926 1.00 96.75 129 THR A O 1
ATOM 997 N N . PRO A 1 130 ? -12.167 4.694 6.278 1.00 96.06 130 PRO A N 1
ATOM 998 C CA . PRO A 1 130 ? -13.469 4.509 6.905 1.00 96.06 130 PRO A CA 1
ATOM 999 C C . PRO A 1 130 ? -13.355 3.699 8.192 1.00 96.06 130 PRO A C 1
ATOM 1001 O O . PRO A 1 130 ? -12.611 2.720 8.263 1.00 96.06 130 PRO A O 1
ATOM 1004 N N . ALA A 1 131 ? -14.169 4.063 9.181 1.00 97.69 131 ALA A N 1
ATOM 1005 C CA . ALA A 1 131 ? -14.365 3.231 10.356 1.00 97.69 131 ALA A CA 1
ATOM 1006 C C . ALA A 1 131 ? -15.040 1.904 9.975 1.00 97.69 131 ALA A C 1
ATOM 1008 O O . ALA A 1 131 ? -15.880 1.846 9.071 1.00 97.69 131 ALA A O 1
ATOM 1009 N N . GLY A 1 132 ? -14.716 0.842 10.703 1.00 97.69 132 GLY A N 1
ATOM 1010 C CA . GLY A 1 132 ? -15.333 -0.463 10.530 1.00 97.69 132 GLY A CA 1
ATOM 1011 C C . GLY A 1 132 ? -14.377 -1.622 10.761 1.00 97.69 132 GLY A C 1
ATOM 1012 O O . GLY A 1 132 ? -13.165 -1.467 10.903 1.00 97.69 132 GLY A O 1
ATOM 1013 N N . ARG A 1 133 ? -14.957 -2.820 10.779 1.00 97.88 133 ARG A N 1
ATOM 1014 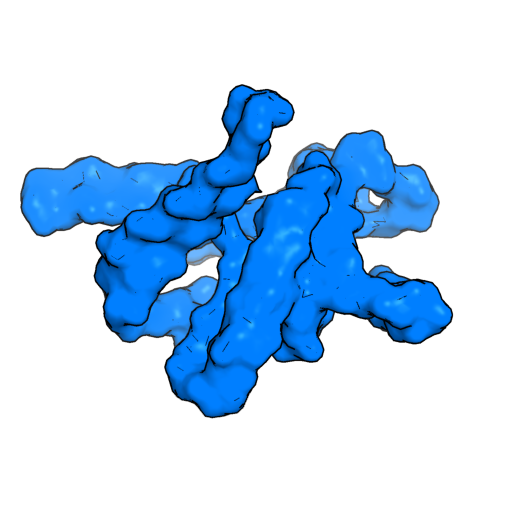C CA . ARG A 1 133 ? -14.210 -4.055 10.989 1.00 97.88 133 ARG A CA 1
ATOM 1015 C C . ARG A 1 133 ? -13.292 -4.342 9.806 1.00 97.88 133 ARG A C 1
ATOM 1017 O O . ARG A 1 133 ? -13.738 -4.358 8.658 1.00 97.88 133 ARG A O 1
ATOM 1024 N N . ALA A 1 134 ? -12.038 -4.646 10.102 1.00 98.19 134 ALA A N 1
ATOM 1025 C CA . ALA A 1 134 ? -11.011 -4.957 9.123 1.00 98.19 134 ALA A CA 1
ATOM 1026 C C . ALA A 1 134 ? -10.098 -6.090 9.616 1.00 98.19 134 ALA A C 1
ATOM 1028 O O . ALA A 1 134 ? -10.261 -6.645 10.708 1.00 98.19 134 ALA A O 1
ATOM 1029 N N . ILE A 1 135 ? -9.140 -6.462 8.770 1.00 98.19 135 ILE A N 1
ATOM 1030 C CA . ILE A 1 135 ? -8.051 -7.364 9.130 1.00 98.19 135 ILE A CA 1
ATOM 1031 C C . ILE A 1 135 ? -6.722 -6.773 8.667 1.00 98.19 135 ILE A C 1
ATOM 1033 O O . ILE A 1 135 ? -6.642 -6.244 7.559 1.00 98.19 135 ILE A O 1
ATOM 1037 N N . ASN A 1 136 ? -5.680 -6.944 9.477 1.00 98.44 136 ASN A N 1
ATOM 1038 C CA . ASN A 1 136 ? -4.293 -6.813 9.039 1.00 98.44 136 ASN A CA 1
ATOM 1039 C C . ASN A 1 136 ? -3.716 -8.216 8.873 1.00 98.44 136 ASN A C 1
ATOM 1041 O O . ASN A 1 136 ? -3.796 -9.037 9.789 1.00 98.44 136 ASN A O 1
ATOM 1045 N N . ALA A 1 137 ? -3.154 -8.508 7.703 1.00 98.62 137 ALA A N 1
ATOM 1046 C CA . ALA A 1 137 ? -2.599 -9.817 7.394 1.00 98.62 137 ALA A CA 1
ATOM 1047 C C . ALA A 1 137 ? -1.142 -9.706 6.946 1.00 98.62 137 ALA A C 1
ATOM 1049 O O . ALA A 1 137 ? -0.795 -8.824 6.167 1.00 98.62 137 ALA A O 1
ATOM 1050 N N . SER A 1 138 ? -0.308 -10.634 7.408 1.00 98.81 138 SER A N 1
ATOM 1051 C CA . SER A 1 138 ? 1.106 -10.720 7.044 1.00 98.81 138 SER A CA 1
ATOM 1052 C C . SER A 1 138 ? 1.479 -12.167 6.753 1.00 98.81 138 SER A C 1
ATOM 1054 O O . SER A 1 138 ? 1.139 -13.070 7.521 1.00 98.81 138 SER A O 1
ATOM 1056 N N . VAL A 1 139 ? 2.175 -12.395 5.639 1.00 98.62 139 VAL A N 1
ATOM 1057 C CA . VAL A 1 139 ? 2.761 -13.697 5.318 1.00 98.62 139 VAL A CA 1
ATOM 1058 C C . VAL A 1 139 ? 4.259 -13.649 5.579 1.00 98.62 139 VAL A C 1
ATOM 1060 O O . VAL A 1 139 ? 4.992 -12.858 4.986 1.00 98.62 139 VAL A O 1
ATOM 1063 N N . ILE A 1 140 ? 4.716 -14.515 6.475 1.00 98.56 140 ILE A N 1
ATOM 1064 C CA . ILE A 1 140 ? 6.120 -14.603 6.862 1.00 98.56 140 ILE A CA 1
ATOM 1065 C C . ILE A 1 140 ? 6.704 -15.937 6.414 1.00 98.56 140 ILE A C 1
ATOM 1067 O O . ILE A 1 140 ? 6.062 -16.985 6.522 1.00 98.56 140 ILE A O 1
ATOM 1071 N N . ASP A 1 141 ? 7.925 -15.873 5.897 1.00 98.44 141 ASP A N 1
ATOM 1072 C CA . ASP A 1 141 ? 8.747 -17.038 5.604 1.00 98.44 141 ASP A CA 1
ATOM 1073 C C . ASP A 1 141 ? 9.550 -17.382 6.863 1.00 98.44 141 ASP A C 1
ATOM 1075 O O . ASP A 1 141 ? 10.312 -16.554 7.363 1.00 98.44 141 ASP A O 1
ATOM 1079 N N . MET A 1 142 ? 9.327 -18.576 7.411 1.00 98.44 142 MET A N 1
ATOM 1080 C CA . MET A 1 142 ? 10.031 -19.075 8.595 1.00 98.44 142 MET A CA 1
ATOM 1081 C C . MET A 1 142 ? 11.288 -19.884 8.224 1.00 98.44 142 MET A C 1
ATOM 1083 O O . MET A 1 142 ? 11.938 -20.427 9.115 1.00 98.44 142 MET A O 1
ATOM 1087 N N . GLY A 1 143 ? 11.613 -19.989 6.931 1.00 98.44 143 GLY A N 1
ATOM 1088 C CA . GLY A 1 143 ? 12.699 -20.788 6.366 1.00 98.44 143 GLY A CA 1
ATOM 1089 C C . GLY A 1 143 ? 12.218 -22.134 5.817 1.00 98.44 143 GLY A C 1
ATOM 1090 O O . GLY A 1 143 ? 12.428 -22.436 4.647 1.00 98.44 143 GLY A O 1
ATOM 1091 N N . ASP A 1 144 ? 11.556 -22.947 6.643 1.00 98.38 144 ASP A N 1
ATOM 1092 C CA . ASP A 1 144 ? 11.058 -24.286 6.279 1.00 98.38 144 ASP A CA 1
ATOM 1093 C C . ASP A 1 144 ? 9.577 -24.305 5.857 1.00 98.38 144 ASP A C 1
ATOM 1095 O O . ASP A 1 144 ? 9.089 -25.285 5.291 1.00 98.38 144 ASP A O 1
ATOM 1099 N N . ARG A 1 145 ? 8.845 -23.226 6.147 1.00 98.56 145 ARG A N 1
ATOM 1100 C CA . ARG A 1 145 ? 7.421 -23.061 5.840 1.00 98.56 145 ARG A CA 1
ATOM 1101 C C . ARG A 1 145 ? 7.019 -21.591 5.853 1.00 98.56 145 ARG A C 1
ATOM 1103 O O . ARG A 1 145 ? 7.644 -20.761 6.509 1.00 98.56 145 ARG A O 1
ATOM 1110 N N . PHE A 1 146 ? 5.865 -21.304 5.264 1.00 98.75 146 PHE A N 1
ATOM 1111 C CA . PHE A 1 146 ? 5.195 -20.016 5.422 1.00 98.75 146 PHE A CA 1
ATOM 1112 C C . PHE A 1 146 ? 4.225 -20.027 6.609 1.00 98.75 146 PHE A C 1
ATOM 1114 O O . PHE A 1 146 ? 3.687 -21.067 7.001 1.00 98.75 146 PHE A O 1
ATOM 1121 N N . ARG A 1 147 ? 3.974 -18.851 7.187 1.00 98.75 147 ARG A N 1
ATOM 1122 C CA . ARG A 1 147 ? 2.902 -18.618 8.162 1.00 98.75 147 ARG A CA 1
ATOM 1123 C C . ARG A 1 147 ? 2.134 -17.362 7.773 1.00 98.75 147 ARG A C 1
ATOM 1125 O O . ARG A 1 147 ? 2.735 -16.312 7.589 1.00 98.75 147 ARG A O 1
ATOM 1132 N N . LEU A 1 148 ? 0.811 -17.474 7.698 1.00 98.75 148 LEU A N 1
ATOM 1133 C CA . LEU A 1 148 ? -0.086 -16.328 7.582 1.00 98.75 148 LEU A CA 1
ATOM 1134 C C . LEU A 1 148 ? -0.544 -15.921 8.985 1.00 98.75 148 LEU A C 1
ATOM 1136 O O . LEU A 1 148 ? -1.144 -16.727 9.697 1.00 98.75 148 LEU A O 1
ATOM 1140 N N . LEU A 1 149 ? -0.249 -14.688 9.379 1.00 98.69 149 LEU A N 1
ATOM 1141 C CA . LEU A 1 149 ? -0.794 -14.054 10.571 1.00 98.69 149 LEU A CA 1
ATOM 1142 C C . LEU A 1 149 ? -1.940 -13.149 10.140 1.00 98.69 149 LEU A C 1
ATOM 1144 O O . LEU A 1 149 ? -1.801 -12.402 9.175 1.00 98.69 149 LEU A O 1
ATOM 1148 N N . VAL A 1 150 ? -3.059 -13.218 10.856 1.00 98.69 150 VAL A N 1
ATOM 1149 C CA . VAL A 1 150 ? -4.226 -12.364 10.622 1.00 98.69 150 VAL A CA 1
ATOM 1150 C C . VAL A 1 150 ? -4.661 -11.786 11.958 1.00 98.69 150 VAL A C 1
ATOM 1152 O O . VAL A 1 150 ? -5.045 -12.532 12.857 1.00 98.69 150 VAL A O 1
ATOM 1155 N N . ASN A 1 151 ? -4.590 -10.466 12.080 1.00 98.69 151 ASN A N 1
ATOM 1156 C CA . ASN A 1 151 ? -5.110 -9.723 13.214 1.00 98.69 151 ASN A CA 1
ATOM 1157 C C . ASN A 1 151 ? -6.464 -9.119 12.836 1.00 98.69 151 ASN A C 1
ATOM 1159 O O . ASN A 1 151 ? -6.570 -8.435 11.818 1.00 98.69 151 ASN A O 1
ATOM 1163 N N . VAL A 1 152 ? -7.493 -9.376 13.640 1.00 98.56 152 VAL A N 1
ATOM 1164 C CA . VAL A 1 152 ? -8.802 -8.737 13.473 1.00 98.56 152 VAL A CA 1
ATOM 1165 C C . VAL A 1 152 ? -8.756 -7.402 14.196 1.00 98.56 152 VAL A C 1
ATOM 1167 O O . VAL A 1 152 ? -8.423 -7.358 15.377 1.00 98.56 152 VAL A O 1
ATOM 1170 N N . VAL A 1 153 ? -9.090 -6.332 13.486 1.00 98.31 153 VAL A N 1
ATOM 1171 C CA . VAL A 1 153 ? -9.022 -4.965 14.003 1.00 98.31 153 VAL A CA 1
ATOM 1172 C C . VAL A 1 153 ? -10.315 -4.225 13.698 1.00 98.31 153 VAL A C 1
ATOM 1174 O O . VAL A 1 153 ? -11.042 -4.575 12.766 1.00 98.31 153 VAL A O 1
ATOM 1177 N N . ASP A 1 154 ? -10.575 -3.173 14.460 1.00 98.31 154 ASP A N 1
ATOM 1178 C CA . ASP A 1 154 ? -11.634 -2.217 14.176 1.00 98.31 154 ASP A CA 1
ATOM 1179 C C . ASP A 1 154 ? -10.974 -0.881 13.831 1.00 98.31 154 ASP A C 1
ATOM 1181 O O . ASP A 1 154 ? -10.354 -0.239 14.680 1.00 98.31 154 ASP A O 1
ATOM 1185 N N . ALA A 1 155 ? -11.065 -0.485 12.561 1.00 97.94 155 ALA A N 1
ATOM 1186 C CA . ALA A 1 155 ? -10.684 0.856 12.151 1.00 97.94 155 ALA A CA 1
ATOM 1187 C C . ALA A 1 155 ? -11.676 1.844 12.769 1.00 97.94 155 ALA A C 1
ATOM 1189 O O . ALA A 1 155 ? -12.890 1.618 12.745 1.00 97.94 155 ALA A O 1
ATOM 1190 N N . ILE A 1 156 ? -11.165 2.940 13.318 1.00 97.62 156 ILE A N 1
ATOM 1191 C CA . ILE A 1 156 ? -11.989 3.977 13.933 1.00 97.62 156 ILE A CA 1
ATOM 1192 C C . ILE A 1 156 ? -11.995 5.235 13.077 1.00 97.62 156 ILE A C 1
ATOM 1194 O O . ILE A 1 156 ? -11.085 5.472 12.283 1.00 97.62 156 ILE A O 1
ATOM 1198 N N . GLU A 1 157 ? -13.010 6.070 13.278 1.00 96.06 157 GLU A N 1
ATOM 1199 C CA . GLU A 1 157 ? -12.986 7.419 12.734 1.00 96.06 157 GLU A CA 1
ATOM 1200 C C . GLU A 1 157 ? -11.809 8.188 13.338 1.00 96.06 157 GLU A C 1
ATOM 1202 O O . GLU A 1 157 ? -11.526 8.099 14.536 1.00 96.06 157 GLU A O 1
ATOM 1207 N N . GLN A 1 158 ? -11.111 8.937 12.489 1.00 92.62 158 GLN A N 1
ATOM 1208 C CA . GLN A 1 158 ? -9.965 9.725 12.899 1.00 92.62 158 GLN A CA 1
ATOM 1209 C C . GLN A 1 158 ? -10.390 10.745 13.974 1.00 92.62 158 GLN A C 1
ATOM 1211 O O . GLN A 1 158 ? -11.150 11.667 13.680 1.00 92.62 158 GLN A O 1
ATOM 1216 N N . PRO A 1 159 ? -9.871 10.652 15.213 1.00 92.94 159 PRO A N 1
ATOM 1217 C CA . PRO A 1 159 ? -10.401 11.437 16.326 1.00 92.94 159 PRO A CA 1
ATOM 1218 C C . PRO A 1 159 ? -10.027 12.922 16.246 1.00 92.94 159 PRO A C 1
ATOM 1220 O O . PRO A 1 159 ? -10.661 13.760 16.887 1.00 92.94 159 PRO A O 1
ATOM 1223 N N . LYS A 1 160 ? -8.953 13.259 15.517 1.00 94.06 160 LYS A N 1
ATOM 1224 C CA . LYS A 1 160 ? -8.445 14.629 15.360 1.00 94.06 160 LYS A CA 1
ATOM 1225 C C . LYS A 1 160 ? -7.819 14.833 13.981 1.00 94.06 160 LYS A C 1
ATOM 1227 O O . LYS A 1 160 ? -7.161 13.915 13.494 1.00 94.06 160 LYS A O 1
ATOM 1232 N N . PRO A 1 161 ? -7.914 16.037 13.388 1.00 93.38 161 PRO A N 1
ATOM 1233 C CA . PRO A 1 161 ? -7.200 16.366 12.157 1.00 93.38 161 PRO A CA 1
ATOM 1234 C C . PRO A 1 161 ? -5.684 16.165 12.284 1.00 93.38 161 PRO A C 1
ATOM 1236 O O . PRO A 1 161 ? -5.103 16.414 13.342 1.00 93.38 161 PRO A O 1
ATOM 1239 N N . LEU A 1 162 ? -5.040 15.779 11.182 1.00 94.62 162 LEU A N 1
ATOM 1240 C CA . LEU A 1 162 ? -3.595 15.537 11.093 1.00 94.62 162 LEU A CA 1
ATOM 1241 C C . LEU A 1 162 ? -2.941 16.519 10.095 1.00 94.62 162 LEU A C 1
ATOM 1243 O O . LEU A 1 162 ? -2.390 16.093 9.090 1.00 94.62 162 LEU A O 1
ATOM 1247 N N . PRO A 1 163 ? -2.975 17.845 10.338 1.00 93.44 163 PRO A N 1
ATOM 1248 C CA . PRO A 1 163 ? -2.620 18.864 9.335 1.00 93.44 163 PRO A CA 1
ATOM 1249 C C . PRO A 1 163 ? -1.132 18.909 8.958 1.00 93.44 163 PRO A C 1
ATOM 1251 O O . PRO A 1 163 ? -0.748 19.650 8.061 1.00 93.44 163 PRO A O 1
ATOM 1254 N N . LYS A 1 164 ? -0.284 18.185 9.694 1.00 93.75 164 LYS A N 1
ATOM 1255 C CA . LYS A 1 164 ? 1.162 18.080 9.454 1.00 93.75 164 LYS A CA 1
ATOM 1256 C C . LYS A 1 164 ? 1.582 16.679 9.015 1.00 93.75 164 LYS A C 1
ATOM 1258 O O . LYS A 1 164 ? 2.778 16.448 8.868 1.00 93.75 164 LYS A O 1
ATOM 1263 N N . LEU A 1 165 ? 0.635 15.745 8.900 1.00 89.19 165 LEU A N 1
ATOM 1264 C CA . LEU A 1 165 ? 0.923 14.433 8.345 1.00 89.19 165 LEU A CA 1
ATOM 1265 C C . LEU A 1 165 ? 0.840 14.569 6.820 1.00 89.19 165 LEU A C 1
ATOM 1267 O O . LEU A 1 165 ? -0.210 14.986 6.327 1.00 89.19 165 LEU A O 1
ATOM 1271 N N . PRO A 1 166 ? 1.948 14.330 6.111 1.00 70.88 166 PRO A N 1
ATOM 1272 C CA . PRO A 1 166 ? 2.037 14.606 4.691 1.00 70.88 166 PRO A CA 1
ATOM 1273 C C . PRO A 1 166 ? 1.571 13.424 3.831 1.00 70.88 166 PRO A C 1
ATOM 1275 O O . PRO A 1 166 ? 1.283 12.344 4.391 1.00 70.88 166 PRO A O 1
#

Foldseek 3Di:
DVLVVVVVVCVVVVHQFDEEALQDQVPHQDDPFASQQVSVLVQGFYDYRGPVQRSVVQSVVSVVCPPPPAATWDWDQDDWDDDVVDTDTDIDDPHHTHCSQFPDPDFDWDWDDDPRSPHHTDIHGDGDGDWAKDKDWDWDDPPVDIDIDIDIDTRDDDPDDDVPPD

Sequence (166 aa):
RIELGLKRFLEAEGCHAFTTNFQTLHGMTQLPGLAVQRLMGQGYGFAGEGDWKTAALLRIFKVLAGDRKGGTSFMEDYTYHFSPGNDLVLGSHMLEVCPSIAIEEKPLIDVQFLGIGDKADPARMIFSTPAGRAINASVIDMGDRFRLLVNVVDAIEQPKPLPKLP

InterPro domains:
  IPR003762 L-arabinose isomerase [PTHR38464] (1-166)
  IPR004216 L-fucose/L-arabinose isomerase, C-terminal [SSF50443] (72-166)
  IPR009015 L-fucose isomerase, N-terminal/central domain superfamily [SSF53743] (1-68)
  IPR024664 L-arabinose isomerase, C-terminal [PF11762] (71-166)
  IPR055390 L-arabinose isomerase, central domain [PF24856] (1-65)

Mean predicted aligned error: 2.51 Å

Radius of gyration: 16.26 Å; Cα contacts (8 Å, |Δi|>4): 279; chains: 1; bounding box: 37×43×50 Å

Solvent-accessible surface area (backbone atoms only — not comparable to full-atom values): 9830 Å² total; per-residue (Å²): 109,68,42,61,52,51,49,52,50,32,61,74,72,69,52,57,48,49,58,48,40,59,92,68,52,85,95,51,70,42,66,76,15,38,39,46,16,54,40,36,55,72,52,38,10,38,29,66,75,57,36,58,60,53,3,48,48,40,23,53,49,42,61,73,48,61,90,53,90,76,58,71,59,50,77,38,87,69,49,76,45,89,40,98,98,56,70,46,75,46,68,44,62,100,41,50,47,26,62,49,41,41,63,54,95,71,55,47,73,49,69,51,90,45,79,79,54,74,45,50,56,34,47,24,61,46,73,56,54,61,54,43,82,49,70,53,73,50,74,43,79,74,83,90,49,77,48,79,48,74,45,82,44,69,44,60,68,78,90,66,90,60,95,84,64,124

Nearest PDB structures (foldseek):
  4f2d-assembly1_A  TM=1.002E+00  e=6.805E-23  Escherichia coli K-12
  7chl-assembly1_D  TM=9.888E-01  e=2.118E-21  Alicyclobacillus sp. TP7
  2ajt-assembly1_A  TM=9.886E-01  e=1.219E-20  Escherichia coli
  7cxo-assembly1_C  TM=9.902E-01  e=1.888E-20  Alicyclobacillus sp. TP7
  7ch3-assembly1_A  TM=9.897E-01  e=1.098E-18  Thermotoga maritima MSB8

Secondary structure (DSSP, 8-state):
-HHHHHHHHHHHTT-SEEE--TT--TT-SS--SHHHHHHHHTT-EEESTT-HHHHHHHHHHHHHHTT-SS-----EEEEEE--TT--EEEEE-SS---GGG-SSSSPEEEE---TTTT-S--EEEE-----EEEEEEEEEE-SSSEEEEEEEEEE---SS--TT--

Organism: Enterobacter agglomerans (NCBI:txid549)